Protein AF-A0A9E4YWZ1-F1 (afdb_monomer)

Radius of gyration: 18.28 Å; Cα contacts (8 Å, |Δi|>4): 275; chains: 1; bounding box: 50×29×53 Å

Sequence (175 aa):
MRNREGMGVWEHRGKVAIVGWGQSHMDRRWDGVTMDRSCGGLTKEACLKAIADAGLSLGDIDGLITSAETRAEQTWAPRPYFAPPYDTEDGLIKASAEWIQKELGFKNVKYLESDAPYIGPMMGQAAQAVGDGLCETALVWYPMVNLEGRYGHNNPQNTDQEAPGNSAFTLPWGY

Mean predicted aligned error: 7.07 Å

pLDDT: mean 87.12, std 13.11, range [51.19, 98.88]

Structure (mmCIF, N/CA/C/O backbone):
data_AF-A0A9E4YWZ1-F1
#
_entry.id   AF-A0A9E4YWZ1-F1
#
loop_
_atom_site.group_PDB
_atom_site.id
_atom_site.type_symbol
_atom_site.label_atom_id
_atom_site.label_alt_id
_atom_site.label_comp_id
_atom_site.label_asym_id
_atom_site.label_entity_id
_atom_site.label_seq_id
_atom_site.pdbx_PDB_ins_code
_atom_site.Cartn_x
_atom_site.Cartn_y
_atom_site.Cartn_z
_atom_site.occupancy
_atom_site.B_iso_or_equiv
_atom_site.auth_seq_id
_atom_site.auth_comp_id
_atom_site.auth_asym_id
_atom_site.auth_atom_id
_atom_site.pdbx_PDB_model_num
ATOM 1 N N . MET A 1 1 ? 1.821 12.364 16.780 1.00 58.69 1 MET A N 1
ATOM 2 C CA . MET A 1 1 ? 2.978 11.577 17.274 1.00 58.69 1 MET A CA 1
ATOM 3 C C . MET A 1 1 ? 3.101 11.694 18.785 1.00 58.69 1 MET A C 1
ATOM 5 O O . MET A 1 1 ? 2.976 12.795 19.312 1.00 58.69 1 MET A O 1
ATOM 9 N N . ARG A 1 2 ? 3.380 10.576 19.467 1.00 72.75 2 ARG A N 1
ATOM 10 C CA . ARG A 1 2 ? 3.687 10.529 20.905 1.00 72.75 2 ARG A CA 1
ATOM 11 C C . ARG A 1 2 ? 5.157 10.904 21.141 1.00 72.75 2 ARG A C 1
ATOM 13 O O . ARG A 1 2 ? 6.006 10.035 21.271 1.00 72.75 2 ARG A O 1
ATOM 20 N N . ASN A 1 3 ? 5.462 12.200 21.100 1.00 77.69 3 ASN A N 1
ATOM 21 C CA . ASN A 1 3 ? 6.827 12.744 21.038 1.00 77.69 3 ASN A CA 1
ATOM 22 C C . ASN A 1 3 ? 7.329 13.366 22.357 1.00 77.69 3 ASN A C 1
ATOM 24 O O . ASN A 1 3 ? 8.212 14.222 22.329 1.00 77.69 3 ASN A O 1
ATOM 28 N N . ARG A 1 4 ? 6.740 13.000 23.502 1.00 80.38 4 ARG A N 1
ATOM 29 C CA . ARG A 1 4 ? 7.072 13.561 24.823 1.00 80.38 4 ARG A CA 1
ATOM 30 C C . ARG A 1 4 ? 7.057 12.464 25.882 1.00 80.38 4 ARG A C 1
ATOM 32 O O . ARG A 1 4 ? 6.317 11.489 25.756 1.00 80.38 4 ARG A O 1
ATOM 39 N N . GLU A 1 5 ? 7.836 12.642 26.942 1.00 80.19 5 GLU A N 1
ATOM 40 C CA . GLU A 1 5 ? 7.803 11.751 28.104 1.00 80.19 5 GLU A CA 1
ATOM 41 C C . GLU A 1 5 ? 6.498 11.908 28.906 1.00 80.19 5 GLU A C 1
ATOM 43 O O . GLU A 1 5 ? 5.770 12.892 28.768 1.00 80.19 5 GLU A O 1
ATOM 48 N N . GLY A 1 6 ? 6.174 10.912 29.739 1.00 80.44 6 GLY A N 1
ATOM 49 C CA . GLY A 1 6 ? 5.024 10.976 30.652 1.00 80.44 6 GLY A CA 1
ATOM 50 C C . GLY A 1 6 ? 3.645 10.797 30.004 1.00 80.44 6 GLY A C 1
ATOM 51 O O . GLY A 1 6 ? 2.638 10.889 30.696 1.00 80.44 6 GLY A O 1
ATOM 52 N N . MET A 1 7 ? 3.564 10.472 28.709 1.00 79.12 7 MET A N 1
ATOM 53 C CA . MET A 1 7 ? 2.289 10.277 27.991 1.00 79.12 7 MET A CA 1
ATOM 54 C C . MET A 1 7 ? 1.503 9.016 28.407 1.00 79.12 7 MET A C 1
ATOM 56 O O . MET A 1 7 ? 0.474 8.700 27.806 1.00 79.12 7 MET A O 1
ATOM 60 N N . GLY A 1 8 ? 1.993 8.268 29.398 1.00 83.06 8 GLY A N 1
ATOM 61 C CA . GLY A 1 8 ? 1.338 7.079 29.934 1.00 83.06 8 GLY A CA 1
ATOM 62 C C . GLY A 1 8 ? 1.206 5.935 28.927 1.00 83.06 8 GLY A C 1
ATOM 63 O O . GLY A 1 8 ? 1.940 5.846 27.940 1.00 83.06 8 GLY A O 1
ATOM 64 N N . VAL A 1 9 ? 0.262 5.037 29.198 1.00 88.69 9 VAL A N 1
ATOM 65 C CA . VAL A 1 9 ? -0.095 3.933 28.299 1.00 88.69 9 VAL A CA 1
ATOM 66 C C . VAL A 1 9 ? -0.790 4.499 27.057 1.00 88.69 9 VAL A C 1
ATOM 68 O O . VAL A 1 9 ? -1.574 5.438 27.163 1.00 88.69 9 VAL A O 1
ATOM 71 N N . TRP A 1 10 ? -0.501 3.938 25.882 1.00 90.81 10 TRP A N 1
ATOM 72 C CA . TRP A 1 10 ? -1.205 4.293 24.648 1.00 90.81 10 TRP A CA 1
ATOM 73 C C . TRP A 1 10 ? -2.711 4.015 24.770 1.00 90.81 10 TRP A C 1
ATOM 75 O O . TRP A 1 10 ? -3.119 2.928 25.180 1.00 90.81 10 TRP A O 1
ATOM 85 N N . GLU A 1 11 ? -3.527 5.002 24.417 1.00 91.00 11 GLU A N 1
ATOM 86 C CA . GLU A 1 11 ? -4.979 5.062 24.609 1.00 91.00 11 GLU A CA 1
ATOM 87 C C . GLU A 1 11 ? -5.760 3.934 23.904 1.00 91.00 11 GLU A C 1
ATOM 89 O O . GLU A 1 11 ? -6.841 3.532 24.361 1.00 91.00 11 GLU A O 1
ATOM 94 N N . HIS A 1 12 ? -5.174 3.361 22.849 1.00 94.25 12 HIS A N 1
ATOM 95 C CA . HIS A 1 12 ? -5.755 2.268 22.061 1.00 94.25 12 HIS A CA 1
ATOM 96 C C . HIS A 1 12 ? -5.051 0.925 22.266 1.00 94.25 12 HIS A C 1
ATOM 98 O O . HIS A 1 12 ? -5.263 -0.024 21.509 1.00 94.25 12 HIS A O 1
ATOM 104 N N . ARG A 1 13 ? -4.226 0.803 23.315 1.00 92.62 13 ARG A N 1
ATOM 105 C CA . ARG A 1 13 ? -3.547 -0.453 23.652 1.00 92.62 13 ARG A CA 1
ATOM 106 C C . ARG A 1 13 ? -4.557 -1.597 23.766 1.00 92.62 13 ARG A C 1
ATOM 108 O O . ARG A 1 13 ? -5.471 -1.544 24.582 1.00 92.62 13 ARG A O 1
ATOM 115 N N . GLY A 1 14 ? -4.335 -2.650 22.979 1.00 92.50 14 GLY A N 1
ATOM 116 C CA . GLY A 1 14 ? -5.185 -3.843 22.961 1.00 92.50 14 GLY A CA 1
ATOM 117 C C . GLY A 1 14 ? -6.533 -3.659 22.257 1.00 92.50 14 GLY A C 1
ATOM 118 O O . GLY A 1 14 ? -7.384 -4.529 22.393 1.00 92.50 14 GLY A O 1
ATOM 119 N N . LYS A 1 15 ? -6.741 -2.550 21.533 1.00 95.31 15 LYS A N 1
ATOM 120 C CA . LYS A 1 15 ? -7.977 -2.273 20.778 1.00 95.31 15 LYS A CA 1
ATOM 121 C C . LYS A 1 15 ? -7.820 -2.395 19.262 1.00 95.31 15 LYS A C 1
ATOM 123 O O . LYS A 1 15 ? -8.815 -2.365 18.555 1.00 95.31 15 LYS A O 1
ATOM 128 N N . VAL A 1 16 ? -6.587 -2.526 18.775 1.00 97.19 16 VAL A N 1
ATOM 129 C CA . VAL A 1 16 ? -6.269 -2.694 17.353 1.00 97.19 16 VAL A CA 1
ATOM 130 C C . VAL A 1 16 ? -5.508 -4.000 17.178 1.00 97.19 16 VAL A C 1
ATOM 132 O O . VAL A 1 16 ? -4.638 -4.322 17.993 1.00 97.19 16 VAL A O 1
ATOM 135 N N . ALA A 1 17 ? -5.838 -4.745 16.127 1.00 97.12 17 ALA A N 1
ATOM 136 C CA . ALA A 1 17 ? -5.235 -6.030 15.808 1.00 97.12 17 ALA A CA 1
ATOM 137 C C . ALA A 1 17 ? -4.850 -6.100 14.327 1.00 97.12 17 ALA A C 1
ATOM 139 O O . ALA A 1 17 ? -5.484 -5.476 13.480 1.00 97.12 17 ALA A O 1
ATOM 140 N N . ILE A 1 18 ? -3.821 -6.892 14.028 1.00 97.50 18 ILE A N 1
ATOM 141 C CA . ILE A 1 18 ? -3.511 -7.323 12.664 1.00 97.50 18 ILE A CA 1
ATOM 142 C C . ILE A 1 18 ? -4.254 -8.637 12.455 1.00 97.50 18 ILE A C 1
ATOM 144 O O . ILE A 1 18 ? -4.036 -9.586 13.207 1.00 97.50 18 ILE A O 1
ATOM 148 N N . VAL A 1 19 ? -5.147 -8.665 11.469 1.00 97.94 19 VAL A N 1
ATOM 149 C CA . VAL A 1 19 ? -6.043 -9.805 11.217 1.00 97.94 19 VAL A CA 1
ATOM 150 C C . VAL A 1 19 ? -5.701 -10.583 9.950 1.00 97.94 19 VAL A C 1
ATOM 152 O O . VAL A 1 19 ? -6.241 -11.662 9.760 1.00 97.94 19 VAL A O 1
ATOM 155 N N . GLY A 1 20 ? -4.790 -10.072 9.120 1.00 98.25 20 GLY A N 1
ATOM 156 C CA . GLY A 1 20 ? -4.286 -10.781 7.949 1.00 98.25 20 GLY A CA 1
ATOM 157 C C . GLY A 1 20 ? -2.948 -10.230 7.473 1.00 98.25 20 GLY A C 1
ATOM 158 O O . GLY A 1 20 ? -2.575 -9.094 7.787 1.00 98.25 20 GLY A O 1
ATOM 159 N N . TRP A 1 21 ? -2.216 -11.047 6.724 1.00 97.94 21 TRP A N 1
ATOM 160 C CA . TRP A 1 21 ? -0.920 -10.697 6.156 1.00 97.94 21 TRP A CA 1
ATOM 161 C C . TRP A 1 21 ? -0.743 -11.275 4.750 1.00 97.94 21 TRP A C 1
ATOM 163 O O . TRP A 1 21 ? -1.229 -12.352 4.420 1.00 97.94 21 TRP A O 1
ATOM 173 N N . GLY A 1 22 ? -0.030 -10.540 3.899 1.00 97.69 22 GLY A N 1
ATOM 174 C CA . GLY A 1 22 ? 0.193 -10.920 2.513 1.00 97.69 22 GLY A CA 1
ATOM 175 C C . GLY A 1 22 ? 1.575 -10.510 2.041 1.00 97.69 22 GLY A C 1
ATOM 176 O O . GLY A 1 22 ? 1.999 -9.371 2.221 1.00 97.69 22 GLY A O 1
ATOM 177 N N . GLN A 1 23 ? 2.258 -11.449 1.393 1.00 96.75 23 GLN A N 1
ATOM 178 C CA . GLN A 1 23 ? 3.525 -11.214 0.719 1.00 96.75 23 GLN A CA 1
ATOM 179 C C . GLN A 1 23 ? 3.368 -11.535 -0.765 1.00 96.75 23 GLN A C 1
ATOM 181 O O . GLN A 1 23 ? 2.869 -12.605 -1.141 1.00 96.75 23 GLN A O 1
ATOM 186 N N . SER A 1 24 ? 3.776 -10.597 -1.613 1.00 96.19 24 SER A N 1
ATOM 187 C CA . SER A 1 24 ? 3.836 -10.808 -3.055 1.00 96.19 24 SER A CA 1
ATOM 188 C C . SER A 1 24 ? 4.890 -11.852 -3.411 1.00 96.19 24 SER A C 1
ATOM 190 O O . SER A 1 24 ? 5.691 -12.280 -2.575 1.00 96.19 24 SER A O 1
ATOM 192 N N . HIS A 1 25 ? 4.944 -12.230 -4.681 1.00 92.94 25 HIS A N 1
ATOM 193 C CA . HIS A 1 25 ? 6.172 -12.796 -5.206 1.00 92.94 25 HIS A CA 1
ATOM 194 C C . HIS A 1 25 ? 7.362 -11.852 -4.941 1.00 92.94 25 HIS A C 1
ATOM 196 O O . HIS A 1 25 ? 7.205 -10.627 -4.913 1.00 92.94 25 HIS A O 1
ATOM 202 N N . MET A 1 26 ? 8.541 -12.429 -4.712 1.00 87.69 26 MET A N 1
ATOM 203 C CA . MET A 1 26 ? 9.784 -11.684 -4.550 1.00 87.69 26 MET A CA 1
ATOM 204 C C . MET A 1 26 ? 10.687 -11.990 -5.729 1.00 87.69 26 MET A C 1
ATOM 206 O O . MET A 1 26 ? 11.237 -13.086 -5.824 1.00 87.69 26 MET A O 1
ATOM 210 N N . ASP A 1 27 ? 10.855 -10.991 -6.582 1.00 78.31 27 ASP A N 1
ATOM 211 C CA . ASP A 1 27 ? 11.847 -11.017 -7.639 1.00 78.31 27 ASP A CA 1
ATOM 212 C C . ASP A 1 27 ? 13.106 -10.287 -7.204 1.00 78.31 27 ASP A C 1
ATOM 214 O O . ASP A 1 27 ? 13.076 -9.307 -6.457 1.00 78.31 27 ASP A O 1
ATOM 218 N N . ARG A 1 28 ? 14.239 -10.733 -7.746 1.00 76.94 28 ARG A N 1
ATOM 219 C CA . ARG A 1 28 ? 15.503 -10.022 -7.568 1.00 76.94 28 ARG A CA 1
ATOM 220 C C . ARG A 1 28 ? 15.441 -8.623 -8.175 1.00 76.94 28 ARG A C 1
ATOM 222 O O . ARG A 1 28 ? 16.050 -7.710 -7.634 1.00 76.94 28 ARG A O 1
ATOM 229 N N . ARG A 1 29 ? 14.779 -8.475 -9.324 1.00 79.31 29 ARG A N 1
ATOM 230 C CA . ARG A 1 29 ? 14.593 -7.224 -10.069 1.00 79.31 29 ARG A CA 1
ATOM 231 C C . ARG A 1 29 ? 13.422 -7.379 -11.029 1.00 79.31 29 ARG A C 1
ATOM 233 O O . ARG A 1 29 ? 13.236 -8.459 -11.582 1.00 79.31 29 ARG A O 1
ATOM 240 N N . TRP A 1 30 ? 12.695 -6.298 -11.257 1.00 85.38 30 TRP A N 1
ATOM 241 C CA . TRP A 1 30 ? 11.711 -6.230 -12.324 1.00 85.38 30 TRP A CA 1
ATOM 242 C C . TRP A 1 30 ? 12.410 -6.090 -13.686 1.00 85.38 30 TRP A C 1
ATOM 244 O O . TRP A 1 30 ? 13.367 -5.324 -13.811 1.00 85.38 30 TRP A O 1
ATOM 254 N N . ASP A 1 31 ? 11.930 -6.820 -14.693 1.00 81.38 31 ASP A N 1
ATOM 255 C CA . ASP A 1 31 ? 12.475 -6.882 -16.064 1.00 81.38 31 ASP A CA 1
ATOM 256 C C . ASP A 1 31 ? 12.102 -5.675 -16.945 1.00 81.38 31 ASP A C 1
ATOM 258 O O . ASP A 1 31 ? 12.466 -5.601 -18.117 1.00 81.38 31 ASP A O 1
ATOM 262 N N . GLY A 1 32 ? 11.327 -4.737 -16.398 1.00 83.38 32 GLY A N 1
ATOM 263 C CA . GLY A 1 32 ? 10.879 -3.545 -17.105 1.00 83.38 32 GLY A CA 1
ATOM 264 C C . GLY A 1 32 ? 9.805 -3.799 -18.162 1.00 83.38 32 GLY A C 1
ATOM 265 O O . GLY A 1 32 ? 9.481 -2.864 -18.882 1.00 83.38 32 GLY A O 1
ATOM 266 N N . VAL A 1 33 ? 9.239 -5.005 -18.288 1.00 85.88 33 VAL A N 1
ATOM 267 C CA . VAL A 1 33 ? 8.221 -5.317 -19.316 1.00 85.88 33 VAL A CA 1
ATOM 268 C C . VAL A 1 33 ? 7.060 -6.178 -18.810 1.00 85.88 33 VAL A C 1
ATOM 270 O O . VAL A 1 33 ? 5.943 -6.052 -19.313 1.00 85.88 33 VAL A O 1
ATOM 273 N N . THR A 1 34 ? 7.268 -6.993 -17.780 1.00 89.69 34 THR A N 1
ATOM 274 C CA . THR A 1 34 ? 6.252 -7.873 -17.193 1.00 89.69 34 THR A CA 1
ATOM 275 C C . THR A 1 34 ? 5.451 -7.106 -16.137 1.00 89.69 34 THR A C 1
ATOM 277 O O . THR A 1 34 ? 5.861 -6.985 -14.985 1.00 89.69 34 THR A O 1
ATOM 280 N N . MET A 1 35 ? 4.328 -6.501 -16.531 1.00 90.88 35 MET A N 1
ATOM 281 C CA . MET A 1 35 ? 3.605 -5.508 -15.712 1.00 90.88 35 MET A CA 1
ATOM 282 C C . MET A 1 35 ? 2.985 -6.056 -14.416 1.00 90.88 35 MET A C 1
ATOM 284 O O . MET A 1 35 ? 2.829 -5.315 -13.447 1.00 90.88 35 MET A O 1
ATOM 288 N N . ASP A 1 36 ? 2.644 -7.341 -14.354 1.00 92.00 36 ASP A N 1
ATOM 289 C CA . ASP A 1 36 ? 2.206 -8.001 -13.117 1.00 92.00 36 ASP A CA 1
ATOM 290 C C . ASP A 1 36 ? 3.357 -8.203 -12.114 1.00 92.00 36 ASP A C 1
ATOM 292 O O . ASP A 1 36 ? 3.106 -8.395 -10.925 1.00 92.00 36 ASP A O 1
ATOM 296 N N . ARG A 1 37 ? 4.611 -8.068 -12.565 1.00 91.56 37 ARG A N 1
ATOM 297 C CA . ARG A 1 37 ? 5.828 -8.055 -11.735 1.00 91.56 37 ARG A CA 1
ATOM 298 C C . ARG A 1 37 ? 6.374 -6.655 -11.451 1.00 91.56 37 ARG A C 1
ATOM 300 O O . ARG A 1 37 ? 7.404 -6.528 -10.793 1.00 91.56 37 ARG A O 1
ATOM 307 N N . SER A 1 38 ? 5.693 -5.599 -11.902 1.00 91.75 38 SER A N 1
ATOM 308 C CA . SER A 1 38 ? 6.046 -4.229 -11.515 1.00 91.75 38 SER A CA 1
ATOM 309 C C . SER A 1 38 ? 5.787 -3.990 -10.019 1.00 91.75 38 SER A C 1
ATOM 311 O O . SER A 1 38 ? 5.090 -4.773 -9.368 1.00 91.75 38 SER A O 1
ATOM 313 N N . CYS A 1 39 ? 6.273 -2.869 -9.470 1.00 92.38 39 CYS A N 1
ATOM 314 C CA . CYS A 1 39 ? 5.989 -2.478 -8.081 1.00 92.38 39 CYS A CA 1
ATOM 315 C C . CYS A 1 39 ? 4.479 -2.471 -7.782 1.00 92.38 39 CYS A C 1
ATOM 317 O O . CYS A 1 39 ? 4.030 -3.049 -6.792 1.00 92.38 39 CYS A O 1
ATOM 319 N N . GLY A 1 40 ? 3.676 -1.883 -8.674 1.00 94.50 40 GLY A N 1
ATOM 320 C CA . GLY A 1 40 ? 2.218 -1.892 -8.571 1.00 94.50 40 GLY A CA 1
ATOM 321 C C . GLY A 1 40 ? 1.603 -3.279 -8.755 1.00 94.50 40 GLY A C 1
ATOM 322 O O . GLY A 1 40 ? 0.659 -3.619 -8.047 1.00 94.50 40 GLY A O 1
ATOM 323 N N . GLY A 1 41 ? 2.129 -4.101 -9.669 1.00 95.25 41 GLY A N 1
ATOM 324 C CA . GLY A 1 41 ? 1.678 -5.483 -9.872 1.00 95.25 41 GLY A CA 1
ATOM 325 C C . GLY A 1 41 ? 1.847 -6.349 -8.620 1.00 95.25 41 GLY A C 1
ATOM 326 O O . GLY A 1 41 ? 0.874 -6.911 -8.115 1.00 95.25 41 GLY A O 1
ATOM 327 N N . LEU A 1 42 ? 3.055 -6.362 -8.056 1.00 96.00 42 LEU A N 1
ATOM 328 C CA . LEU A 1 42 ? 3.372 -7.095 -6.829 1.00 96.00 42 LEU A CA 1
ATOM 329 C C . LEU A 1 42 ? 2.644 -6.517 -5.613 1.00 96.00 42 LEU A C 1
ATOM 331 O O . LEU A 1 42 ? 2.159 -7.270 -4.772 1.00 96.00 42 LEU A O 1
ATOM 335 N N . THR A 1 43 ? 2.483 -5.196 -5.538 1.00 96.75 43 THR A N 1
ATOM 336 C CA . THR A 1 43 ? 1.699 -4.574 -4.463 1.00 96.75 43 THR A CA 1
ATOM 337 C C . THR A 1 43 ? 0.239 -5.024 -4.518 1.00 96.75 43 THR A C 1
ATOM 339 O O . THR A 1 43 ? -0.302 -5.429 -3.492 1.00 96.75 43 THR A O 1
ATOM 342 N N . LYS A 1 44 ? -0.389 -5.058 -5.705 1.00 97.75 44 LYS A N 1
ATOM 343 C CA . LYS A 1 44 ? -1.743 -5.620 -5.869 1.00 97.75 44 LYS A CA 1
ATOM 344 C C . LYS A 1 44 ? -1.814 -7.068 -5.384 1.00 97.75 44 LYS A C 1
ATOM 346 O O . LYS A 1 44 ? -2.756 -7.421 -4.678 1.00 97.75 44 LYS A O 1
ATOM 351 N N . GLU A 1 45 ? -0.817 -7.889 -5.712 1.00 98.06 45 GLU A N 1
ATOM 352 C CA . GLU A 1 45 ? -0.727 -9.275 -5.236 1.00 98.06 45 GLU A CA 1
ATOM 353 C C . GLU A 1 45 ? -0.663 -9.354 -3.699 1.00 98.06 45 GLU A C 1
ATOM 355 O O . GLU A 1 45 ? -1.429 -10.103 -3.091 1.00 98.06 45 GLU A O 1
ATOM 360 N N . ALA A 1 46 ? 0.212 -8.568 -3.061 1.00 98.12 46 ALA A N 1
ATOM 361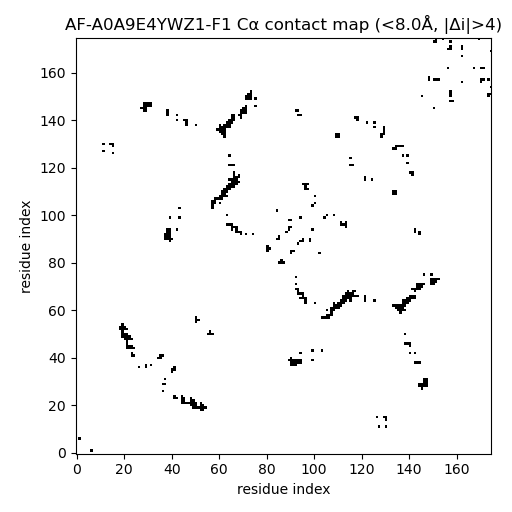 C CA . ALA A 1 46 ? 0.354 -8.534 -1.603 1.00 98.12 46 ALA A CA 1
ATOM 362 C C . ALA A 1 46 ? -0.934 -8.063 -0.910 1.00 98.12 46 ALA A C 1
ATOM 364 O O . ALA A 1 46 ? -1.394 -8.707 0.034 1.00 98.12 46 ALA A O 1
ATOM 365 N N . CYS A 1 47 ? -1.547 -6.989 -1.417 1.00 98.44 47 CYS A N 1
ATOM 366 C CA . CYS A 1 47 ? -2.815 -6.454 -0.928 1.00 98.44 47 CYS A CA 1
ATOM 367 C C . CYS A 1 47 ? -3.927 -7.508 -0.971 1.00 98.44 47 CYS A C 1
ATOM 369 O O . CYS A 1 47 ? -4.585 -7.752 0.037 1.00 98.44 47 CYS A O 1
ATOM 371 N N . LEU A 1 48 ? -4.115 -8.171 -2.116 1.00 98.62 48 LEU A N 1
ATOM 372 C CA . LEU A 1 48 ? -5.155 -9.190 -2.275 1.00 98.62 48 LEU A CA 1
ATOM 373 C C . LEU A 1 48 ? -4.922 -10.401 -1.363 1.00 98.62 48 LEU A C 1
ATOM 375 O O . LEU A 1 48 ? -5.879 -10.921 -0.792 1.00 98.62 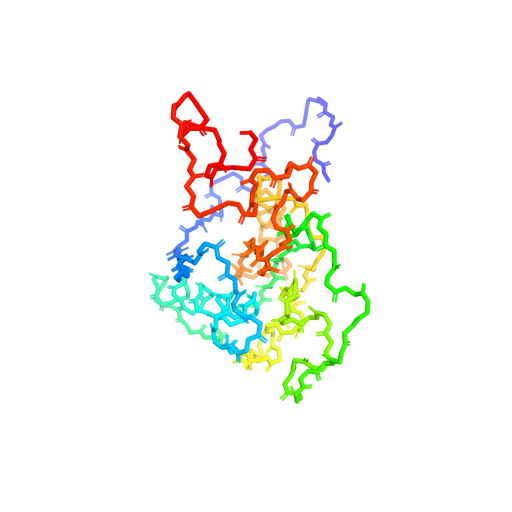48 LEU A O 1
ATOM 379 N N . LYS A 1 49 ? -3.666 -10.823 -1.175 1.00 98.69 49 LYS A N 1
ATOM 380 C CA . LYS A 1 49 ? -3.317 -11.900 -0.236 1.00 98.69 49 LYS A CA 1
ATOM 381 C C . LYS A 1 49 ? -3.617 -11.528 1.215 1.00 98.69 49 LYS A C 1
ATOM 383 O O . LYS A 1 49 ? -4.202 -12.341 1.916 1.00 98.69 49 LYS A O 1
ATOM 388 N N . ALA A 1 50 ? -3.273 -10.312 1.643 1.00 98.75 50 ALA A N 1
ATOM 389 C CA . ALA A 1 50 ? -3.534 -9.852 3.008 1.00 98.75 50 ALA A CA 1
ATOM 390 C C . ALA A 1 50 ? -5.037 -9.770 3.314 1.00 98.75 50 ALA A C 1
ATOM 392 O O . ALA A 1 50 ? -5.477 -10.175 4.387 1.00 98.75 50 ALA A O 1
ATOM 393 N N . ILE A 1 51 ? -5.827 -9.289 2.350 1.00 98.69 51 ILE A N 1
ATOM 394 C CA . ILE A 1 51 ? -7.291 -9.234 2.457 1.00 98.69 51 ILE A CA 1
ATOM 395 C C . ILE A 1 51 ? -7.884 -10.645 2.541 1.00 98.69 51 ILE A C 1
ATOM 397 O O . ILE A 1 51 ? -8.738 -10.903 3.387 1.00 98.69 51 ILE A O 1
ATOM 401 N N . ALA A 1 52 ? -7.411 -11.566 1.696 1.00 98.69 52 ALA A N 1
ATOM 402 C CA . ALA A 1 52 ? -7.874 -12.950 1.700 1.00 98.69 52 ALA A CA 1
ATOM 403 C C . ALA A 1 52 ? -7.523 -13.684 3.006 1.00 98.69 52 ALA A C 1
ATOM 405 O O . ALA A 1 52 ? -8.367 -14.402 3.536 1.00 98.69 52 ALA A O 1
ATOM 406 N N . ASP A 1 53 ? -6.315 -13.481 3.541 1.00 98.88 53 ASP A N 1
ATOM 407 C CA . ASP A 1 53 ? -5.868 -14.056 4.819 1.00 98.88 53 ASP A CA 1
ATOM 408 C C . ASP A 1 53 ? -6.720 -13.560 6.000 1.00 98.88 53 ASP A C 1
ATOM 410 O O . ASP A 1 53 ? -7.082 -14.338 6.880 1.00 98.88 53 ASP A O 1
ATOM 414 N N . ALA A 1 54 ? -7.152 -12.295 5.957 1.00 98.56 54 ALA A N 1
ATOM 415 C CA . ALA A 1 54 ? -8.095 -11.729 6.922 1.00 98.56 54 ALA A CA 1
ATOM 416 C C . ALA A 1 54 ? -9.539 -12.252 6.778 1.00 98.56 54 ALA A C 1
ATOM 418 O O . ALA A 1 54 ? -10.385 -11.946 7.620 1.00 98.56 54 ALA A O 1
ATOM 419 N N . GLY A 1 55 ? -9.855 -13.004 5.716 1.00 98.56 55 GLY A N 1
ATOM 420 C CA . GLY A 1 55 ? -11.221 -13.435 5.407 1.00 98.56 55 GLY A CA 1
ATOM 421 C C . GLY A 1 55 ? -12.149 -12.287 4.992 1.00 98.56 55 GLY A C 1
ATOM 422 O O . GLY A 1 55 ? -13.364 -12.399 5.150 1.00 98.56 55 GLY A O 1
ATOM 423 N N . LEU A 1 56 ? -11.584 -11.188 4.485 1.00 98.38 56 LEU A N 1
ATOM 424 C CA . LEU A 1 56 ? -12.304 -9.975 4.106 1.00 98.38 56 LEU A CA 1
ATOM 425 C C . LEU A 1 56 ? -12.460 -9.854 2.585 1.00 98.38 56 LEU A C 1
ATOM 427 O O . LEU A 1 56 ? -11.838 -10.565 1.795 1.00 98.38 56 LEU A O 1
ATOM 431 N N . SER A 1 57 ? -13.294 -8.910 2.168 1.00 97.94 57 SER A N 1
ATOM 432 C CA . SER A 1 57 ? -13.451 -8.464 0.788 1.00 97.94 57 SER A CA 1
ATOM 433 C C . SER A 1 57 ? -12.930 -7.035 0.610 1.00 97.94 57 SER A C 1
ATOM 435 O O . SER A 1 57 ? -12.729 -6.296 1.571 1.00 97.94 57 SER A O 1
ATOM 437 N N . LEU A 1 58 ? -12.778 -6.589 -0.642 1.00 98.06 58 LEU A N 1
ATOM 438 C CA . LEU A 1 58 ? -12.437 -5.189 -0.944 1.00 98.06 58 LEU A CA 1
ATOM 439 C C . LEU A 1 58 ? -13.456 -4.183 -0.374 1.00 98.06 58 LEU A C 1
ATOM 441 O O . LEU A 1 58 ? -13.122 -3.017 -0.186 1.00 98.06 58 LEU A O 1
ATOM 445 N N . GLY A 1 59 ? -14.702 -4.611 -0.140 1.00 97.94 5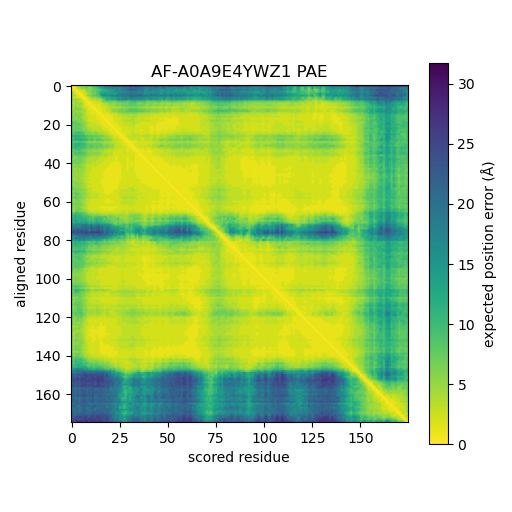9 GLY A N 1
ATOM 446 C CA . GLY A 1 59 ? -15.750 -3.771 0.440 1.00 97.94 59 GLY A CA 1
ATOM 447 C C . GLY A 1 59 ? -15.581 -3.529 1.940 1.00 97.94 59 GLY A C 1
ATOM 448 O O . GLY A 1 59 ? -16.113 -2.544 2.444 1.00 97.94 59 GLY A O 1
ATOM 449 N N . ASP A 1 60 ? -14.825 -4.374 2.637 1.00 98.19 60 ASP A N 1
ATOM 450 C CA . ASP A 1 60 ? -14.617 -4.265 4.085 1.00 98.19 60 ASP A CA 1
ATOM 451 C C . ASP A 1 60 ? -13.466 -3.311 4.439 1.00 98.19 60 ASP A C 1
ATOM 453 O O . ASP A 1 60 ? -13.299 -2.937 5.595 1.00 98.19 60 ASP A O 1
ATOM 457 N N . ILE A 1 61 ? -12.676 -2.898 3.443 1.00 98.62 61 ILE A N 1
ATOM 458 C CA . ILE A 1 61 ? -11.529 -2.008 3.622 1.00 98.62 61 ILE A CA 1
ATOM 459 C C . ILE A 1 61 ? -11.963 -0.555 3.428 1.00 98.62 61 ILE A C 1
ATOM 461 O O . ILE A 1 61 ? -12.420 -0.167 2.347 1.00 98.62 61 ILE A O 1
ATOM 465 N N . ASP A 1 62 ? -11.770 0.264 4.461 1.00 98.62 62 ASP A N 1
ATOM 466 C CA . ASP A 1 62 ? -12.086 1.694 4.438 1.00 98.62 62 ASP A CA 1
ATOM 467 C C . ASP A 1 62 ? -10.890 2.612 4.755 1.00 98.62 62 ASP A C 1
ATOM 469 O O . ASP A 1 62 ? -11.014 3.836 4.657 1.00 98.62 62 ASP A O 1
ATOM 473 N N . GLY A 1 63 ? -9.715 2.044 5.038 1.00 98.69 63 GLY A N 1
ATOM 474 C CA . GLY A 1 63 ? -8.440 2.758 5.122 1.00 98.69 63 GLY A CA 1
ATOM 475 C C . GLY A 1 63 ? -7.369 2.142 4.224 1.00 98.69 63 GLY A C 1
ATOM 476 O O . GLY A 1 63 ? -7.219 0.923 4.191 1.00 98.69 63 GLY A O 1
ATOM 477 N N . LEU A 1 64 ? -6.594 2.968 3.522 1.00 98.69 64 LEU A N 1
ATOM 478 C CA . LEU A 1 64 ? -5.432 2.543 2.738 1.00 98.69 64 LEU A CA 1
ATOM 479 C C . LEU A 1 64 ? -4.211 3.373 3.140 1.00 98.69 64 LEU A C 1
ATOM 481 O O . LEU A 1 64 ? -4.260 4.602 3.094 1.00 98.69 64 LEU A O 1
ATOM 485 N N . ILE A 1 65 ? -3.130 2.705 3.546 1.00 98.50 65 ILE A N 1
ATOM 486 C CA . ILE A 1 65 ? -1.937 3.360 4.094 1.00 98.50 65 ILE A CA 1
ATOM 487 C C . ILE A 1 65 ? -0.680 2.747 3.479 1.00 98.50 65 ILE A C 1
ATOM 489 O O . ILE A 1 65 ? -0.477 1.532 3.514 1.00 98.50 65 ILE A O 1
ATOM 493 N N . THR A 1 66 ? 0.200 3.588 2.952 1.00 97.69 66 THR A N 1
ATOM 494 C CA . THR A 1 66 ? 1.477 3.165 2.389 1.00 97.69 66 THR A CA 1
ATOM 495 C C . THR A 1 66 ? 2.550 4.234 2.516 1.00 97.69 66 THR A C 1
ATOM 497 O O . THR A 1 66 ? 2.276 5.376 2.879 1.00 97.69 66 THR A O 1
ATOM 500 N N . SER A 1 67 ? 3.784 3.842 2.211 1.00 93.50 67 SER A N 1
ATOM 501 C CA . SER A 1 67 ? 4.930 4.733 2.159 1.00 93.50 67 SER A CA 1
ATOM 502 C C . SER A 1 67 ? 5.290 5.088 0.723 1.00 93.50 67 SER A C 1
ATOM 504 O O . SER A 1 67 ? 5.304 4.228 -0.162 1.00 93.50 67 SER A O 1
ATOM 506 N N . ALA A 1 68 ? 5.688 6.341 0.515 1.00 87.06 68 ALA A N 1
ATOM 507 C CA . ALA A 1 68 ? 6.333 6.775 -0.716 1.00 87.06 68 ALA A CA 1
ATOM 508 C C . ALA A 1 68 ? 7.787 6.266 -0.833 1.00 87.06 68 ALA A C 1
ATOM 510 O O . ALA A 1 68 ? 8.358 6.282 -1.926 1.00 87.06 68 ALA A O 1
ATOM 511 N N . GLU A 1 69 ? 8.403 5.814 0.269 1.00 84.38 69 GLU A N 1
ATOM 512 C CA . GLU A 1 69 ? 9.762 5.272 0.265 1.00 84.38 69 GLU A CA 1
ATOM 513 C C . GLU A 1 69 ? 9.770 3.833 -0.260 1.00 84.38 69 GLU A C 1
ATOM 515 O O . GLU A 1 69 ? 9.339 2.914 0.429 1.00 84.38 69 GLU A O 1
ATOM 520 N N . THR A 1 70 ? 10.333 3.628 -1.453 1.00 80.56 70 THR A N 1
ATOM 521 C CA . THR A 1 70 ? 10.339 2.308 -2.110 1.00 80.56 70 THR A CA 1
ATOM 522 C C . THR A 1 70 ? 11.701 1.628 -2.172 1.00 80.56 70 THR A C 1
ATOM 524 O O . THR A 1 70 ? 11.847 0.578 -2.798 1.00 80.56 70 THR A O 1
ATOM 527 N N . ARG A 1 71 ? 12.723 2.243 -1.556 1.00 78.31 71 ARG A N 1
ATOM 528 C CA . ARG A 1 71 ? 14.134 1.810 -1.617 1.00 78.31 71 ARG A CA 1
ATOM 529 C C . ARG A 1 71 ? 14.668 1.625 -3.043 1.00 78.31 71 ARG A C 1
ATOM 531 O O . ARG A 1 71 ? 15.668 0.948 -3.230 1.00 78.31 71 ARG A O 1
ATOM 538 N N . ALA A 1 72 ? 14.055 2.280 -4.034 1.00 73.25 72 ALA A N 1
ATOM 539 C CA . ALA A 1 72 ? 14.500 2.211 -5.424 1.00 73.25 72 ALA A CA 1
ATOM 540 C C . ALA A 1 72 ? 15.969 2.642 -5.604 1.00 73.25 72 ALA A C 1
ATOM 542 O O . ALA A 1 72 ? 16.607 2.190 -6.549 1.00 73.25 72 ALA A O 1
ATOM 543 N N . GLU A 1 73 ? 16.478 3.511 -4.711 1.00 62.59 73 GLU A N 1
ATOM 544 C CA . GLU A 1 73 ? 17.812 4.154 -4.674 1.00 62.59 73 GLU A CA 1
ATOM 545 C C . GLU A 1 73 ? 18.192 4.981 -5.913 1.00 62.59 73 GLU A C 1
ATOM 547 O O . GLU A 1 73 ? 18.838 6.020 -5.788 1.00 62.59 73 GLU A O 1
ATOM 552 N N . GLN A 1 74 ? 17.745 4.584 -7.100 1.00 61.94 74 GLN A N 1
ATOM 553 C CA . GLN A 1 74 ? 17.831 5.321 -8.346 1.00 61.94 74 GLN A CA 1
ATOM 554 C C . GLN A 1 74 ? 16.485 5.285 -9.065 1.00 61.94 74 GLN A C 1
ATOM 556 O O . GLN A 1 74 ? 15.809 4.258 -9.138 1.00 61.94 74 GLN A O 1
ATOM 561 N N . THR A 1 75 ? 16.100 6.422 -9.636 1.00 64.69 75 THR A N 1
ATOM 562 C CA . THR A 1 75 ? 14.919 6.509 -10.491 1.00 64.69 75 THR A CA 1
ATOM 563 C C . THR A 1 75 ? 15.308 6.167 -11.927 1.00 64.69 75 THR A C 1
ATOM 565 O O . THR A 1 75 ? 16.351 6.574 -12.440 1.00 64.69 75 THR A O 1
ATOM 568 N N . TRP A 1 76 ? 14.475 5.376 -12.598 1.00 60.41 76 TRP A N 1
ATOM 569 C CA . TRP A 1 76 ? 14.691 4.926 -13.975 1.00 60.41 76 TRP A CA 1
ATOM 570 C C . TRP A 1 76 ? 14.293 6.036 -14.973 1.00 60.41 76 TRP A C 1
ATOM 572 O O . TRP A 1 76 ? 13.446 5.840 -15.835 1.00 60.41 76 TRP A O 1
ATOM 582 N N . ALA A 1 77 ? 14.856 7.243 -14.839 1.00 59.88 77 ALA A N 1
ATOM 583 C CA . ALA A 1 77 ? 14.476 8.415 -15.636 1.00 59.88 77 ALA A CA 1
ATOM 584 C C . ALA A 1 77 ? 15.660 9.042 -16.407 1.00 59.88 77 ALA A C 1
ATOM 586 O O . ALA A 1 77 ? 16.766 9.107 -15.866 1.00 59.88 77 ALA A O 1
ATOM 587 N N . PRO A 1 78 ? 15.434 9.554 -17.640 1.00 64.38 78 PRO A N 1
ATOM 588 C CA . PRO A 1 78 ? 14.166 9.547 -18.384 1.00 64.38 78 PRO A CA 1
ATOM 589 C C . PRO A 1 78 ? 13.937 8.247 -19.183 1.00 64.38 78 PRO A C 1
ATOM 591 O O . PRO A 1 78 ? 14.865 7.701 -19.778 1.00 64.38 78 PRO A O 1
ATOM 594 N N . ARG A 1 79 ? 12.679 7.784 -19.239 1.00 72.75 79 ARG A N 1
ATOM 595 C CA . ARG A 1 79 ? 12.216 6.650 -20.061 1.00 72.75 79 ARG A CA 1
ATOM 596 C C . ARG A 1 79 ? 10.808 6.908 -20.618 1.00 72.75 79 ARG A C 1
ATOM 598 O O . ARG A 1 79 ? 10.065 7.668 -19.995 1.00 72.75 79 ARG A O 1
ATOM 605 N N . PRO A 1 80 ? 10.409 6.279 -21.738 1.00 76.62 80 PRO A N 1
ATOM 606 C CA . PRO A 1 80 ? 9.007 6.226 -22.141 1.00 76.62 80 PRO A CA 1
ATOM 607 C C . PRO A 1 80 ? 8.185 5.440 -21.114 1.00 76.62 80 PRO A C 1
ATOM 609 O O . PRO A 1 80 ? 8.641 4.408 -20.621 1.00 76.62 80 PRO A O 1
ATOM 612 N N . TYR A 1 81 ? 6.980 5.912 -20.809 1.00 81.75 81 TYR A N 1
ATOM 613 C CA . TYR A 1 81 ? 6.032 5.143 -20.007 1.00 81.75 81 TYR A CA 1
ATOM 614 C C . TYR A 1 81 ? 5.289 4.096 -20.848 1.00 81.75 81 TYR A C 1
ATOM 616 O O . TYR A 1 81 ? 5.290 4.151 -22.082 1.00 81.75 81 TYR A O 1
ATOM 624 N N . PHE A 1 82 ? 4.651 3.143 -20.167 1.00 88.19 82 PHE A N 1
ATOM 625 C CA . PHE A 1 82 ? 3.811 2.123 -20.792 1.00 88.19 82 PHE A CA 1
ATOM 626 C C . PHE A 1 82 ? 2.397 2.659 -21.036 1.00 88.19 82 PHE A C 1
ATOM 628 O O . PHE A 1 82 ? 2.079 3.811 -20.740 1.00 88.19 82 PHE A O 1
ATOM 635 N N . ALA A 1 83 ? 1.530 1.806 -21.583 1.00 90.12 83 ALA A N 1
ATOM 636 C CA . ALA A 1 83 ? 0.108 2.106 -21.632 1.00 90.12 83 ALA A CA 1
ATOM 637 C C . ALA A 1 83 ? -0.466 2.278 -20.205 1.00 90.12 83 ALA A C 1
ATOM 639 O O . ALA A 1 83 ? 0.038 1.649 -19.264 1.00 90.12 83 ALA A O 1
ATOM 640 N N . PRO A 1 84 ? -1.539 3.075 -20.037 1.00 89.81 84 PRO A N 1
ATOM 641 C CA . PRO A 1 84 ? -2.272 3.149 -18.775 1.00 89.81 84 PRO A CA 1
ATOM 642 C C . PRO A 1 84 ? -2.593 1.742 -18.238 1.00 89.81 84 PRO A C 1
ATOM 644 O O . PRO A 1 84 ? -2.951 0.867 -19.034 1.00 89.81 84 PRO A O 1
ATOM 647 N N . PRO A 1 85 ? -2.470 1.490 -16.922 1.00 91.19 85 PRO A N 1
ATOM 648 C CA . PRO A 1 85 ? -2.296 2.446 -15.814 1.00 91.19 85 PRO A CA 1
ATOM 649 C C . PRO A 1 85 ? -0.831 2.760 -15.442 1.00 91.19 85 PRO A C 1
ATOM 651 O O . PRO A 1 85 ? -0.573 3.334 -14.384 1.00 91.19 85 PRO A O 1
ATOM 654 N N . TYR A 1 86 ? 0.127 2.335 -16.269 1.00 90.38 86 TYR A N 1
ATOM 655 C CA . TYR A 1 86 ? 1.572 2.445 -16.029 1.00 90.38 86 TYR A CA 1
ATOM 656 C C . TYR A 1 86 ? 2.202 3.593 -16.836 1.00 90.38 86 TYR A C 1
ATOM 658 O O . TYR A 1 86 ? 3.374 3.552 -17.222 1.00 90.38 86 TYR A O 1
ATOM 666 N N . ASP A 1 87 ? 1.393 4.614 -17.111 1.00 90.25 87 ASP A N 1
ATOM 667 C CA . ASP A 1 87 ? 1.734 5.840 -17.828 1.00 90.25 87 ASP A CA 1
ATOM 668 C C . ASP A 1 87 ? 2.390 6.905 -16.919 1.00 90.25 87 ASP A C 1
ATOM 670 O O . ASP A 1 87 ? 2.674 8.020 -17.354 1.00 90.25 87 ASP A O 1
ATOM 674 N N . THR A 1 88 ? 2.659 6.552 -15.654 1.00 90.19 88 THR A N 1
ATOM 675 C CA . THR A 1 88 ? 3.348 7.379 -14.652 1.00 90.19 88 THR A CA 1
ATOM 676 C C . THR A 1 88 ? 4.313 6.534 -13.806 1.00 90.19 88 THR A C 1
ATOM 678 O O . THR A 1 88 ? 4.385 5.316 -13.948 1.00 90.19 88 THR A O 1
ATOM 681 N N . GLU A 1 89 ? 5.061 7.165 -12.895 1.00 88.88 89 GLU A N 1
ATOM 682 C CA . GLU A 1 89 ? 5.895 6.443 -11.919 1.00 88.88 89 GLU A CA 1
ATOM 683 C C . GLU A 1 89 ? 5.075 5.628 -10.899 1.00 88.88 89 GLU A C 1
ATOM 685 O O . GLU A 1 89 ? 5.594 4.688 -10.288 1.00 88.88 89 GLU A O 1
ATOM 690 N N . ASP A 1 90 ? 3.796 5.965 -10.718 1.00 92.62 90 ASP A N 1
ATOM 691 C CA . ASP A 1 90 ? 2.872 5.198 -9.889 1.00 92.62 90 ASP A CA 1
ATOM 692 C C . ASP A 1 90 ? 2.437 3.916 -10.604 1.00 92.62 90 ASP A C 1
ATOM 694 O O . ASP A 1 90 ? 2.077 3.928 -11.779 1.00 92.62 90 ASP A O 1
ATOM 698 N N . GLY A 1 91 ? 2.548 2.792 -9.907 1.00 91.44 91 GLY A N 1
ATOM 699 C CA . GLY A 1 91 ? 2.478 1.451 -10.476 1.00 91.44 91 GLY A CA 1
ATOM 700 C C . GLY A 1 91 ? 3.824 0.905 -10.972 1.00 91.44 91 GLY A C 1
ATOM 701 O O . GLY A 1 91 ? 3.955 -0.313 -11.128 1.00 91.44 91 GLY A O 1
ATOM 702 N N . LEU A 1 92 ? 4.836 1.756 -11.186 1.00 90.00 92 LEU A N 1
ATOM 703 C CA . LEU A 1 92 ? 6.162 1.352 -11.675 1.00 90.00 92 LEU A CA 1
ATOM 704 C C . LEU A 1 92 ? 7.218 1.306 -10.571 1.00 90.00 92 LEU A C 1
ATOM 706 O O . LEU A 1 92 ? 7.801 0.250 -10.334 1.00 90.00 92 LEU A O 1
ATOM 710 N N . ILE A 1 93 ? 7.456 2.433 -9.896 1.00 86.56 93 ILE A N 1
ATOM 711 C CA . ILE A 1 93 ? 8.482 2.561 -8.842 1.00 86.56 93 ILE A CA 1
ATOM 712 C C . ILE A 1 93 ? 7.893 2.832 -7.462 1.00 86.56 93 ILE A C 1
ATOM 714 O O . ILE A 1 93 ? 8.608 2.773 -6.466 1.00 86.56 93 ILE A O 1
ATOM 718 N N . LYS A 1 94 ? 6.595 3.125 -7.411 1.00 90.94 94 LYS A N 1
ATOM 719 C CA . LYS A 1 94 ? 5.784 3.279 -6.206 1.00 90.94 94 LYS A CA 1
ATOM 720 C C . LYS A 1 94 ? 4.394 2.703 -6.458 1.00 90.94 94 LYS A C 1
ATOM 722 O O . LYS A 1 94 ? 4.047 2.430 -7.605 1.00 90.94 94 LYS A O 1
ATOM 727 N N . ALA A 1 95 ? 3.622 2.524 -5.398 1.00 94.81 95 ALA A N 1
ATOM 728 C CA . ALA A 1 95 ? 2.229 2.109 -5.479 1.00 94.81 95 ALA A CA 1
ATOM 729 C C . ALA A 1 95 ? 1.444 2.873 -4.411 1.00 94.81 95 ALA A C 1
ATOM 731 O O . ALA A 1 95 ? 1.350 2.415 -3.273 1.00 94.81 95 ALA A O 1
ATOM 732 N N . SER A 1 96 ? 0.967 4.069 -4.764 1.00 96.94 96 SER A N 1
ATOM 733 C CA . SER A 1 96 ? 0.232 4.939 -3.841 1.00 96.94 96 SER A CA 1
ATOM 734 C C . SER A 1 96 ? -1.116 4.344 -3.440 1.00 96.94 96 SER A C 1
ATOM 736 O O . SER A 1 96 ? -1.662 3.463 -4.117 1.00 96.94 96 SER A O 1
ATOM 738 N N . ALA A 1 97 ? -1.681 4.857 -2.347 1.00 97.94 97 ALA A N 1
ATOM 739 C CA . ALA A 1 97 ? -3.016 4.495 -1.908 1.00 97.94 97 ALA A CA 1
ATOM 740 C C . ALA A 1 97 ? -4.071 4.831 -2.970 1.00 97.94 97 ALA A C 1
ATOM 742 O O . ALA A 1 97 ? -4.952 4.014 -3.223 1.00 97.94 97 ALA A O 1
ATOM 743 N N . GLU A 1 98 ? -3.940 5.965 -3.660 1.00 97.62 98 GLU A N 1
ATOM 744 C CA . GLU A 1 98 ? -4.826 6.374 -4.752 1.00 97.62 98 GLU A CA 1
ATOM 745 C C . GLU A 1 98 ? -4.745 5.420 -5.951 1.00 97.62 98 GLU A C 1
ATOM 747 O O . GLU A 1 98 ? -5.772 5.028 -6.515 1.00 97.62 98 GLU A O 1
ATOM 752 N N . TRP A 1 99 ? -3.532 5.024 -6.345 1.00 97.44 99 TRP A N 1
ATOM 753 C CA . TRP A 1 99 ? -3.337 4.109 -7.468 1.00 97.44 99 TRP A CA 1
ATOM 754 C C . TRP A 1 99 ? -3.899 2.725 -7.139 1.00 97.44 99 TRP A C 1
ATOM 756 O O . TRP A 1 99 ? -4.684 2.179 -7.911 1.00 97.44 99 TRP A O 1
ATOM 766 N N . ILE A 1 100 ? -3.601 2.190 -5.952 1.00 98.00 100 ILE A N 1
ATOM 767 C CA . ILE A 1 100 ? -4.145 0.902 -5.500 1.00 98.00 100 ILE A CA 1
ATOM 768 C C . ILE A 1 100 ? -5.668 0.954 -5.344 1.00 98.00 100 ILE A C 1
ATOM 770 O O . ILE A 1 100 ? -6.350 0.013 -5.761 1.00 98.00 100 ILE A O 1
ATOM 774 N N . GLN A 1 101 ? -6.219 2.058 -4.826 1.00 98.44 101 GLN A N 1
ATOM 775 C CA . GLN A 1 101 ? -7.663 2.265 -4.736 1.00 98.44 101 GLN A CA 1
ATOM 776 C C . GLN A 1 101 ? -8.328 2.114 -6.106 1.00 98.44 101 GLN A C 1
ATOM 778 O O . GLN A 1 101 ? -9.305 1.373 -6.247 1.00 98.44 101 GLN A O 1
ATOM 783 N N . LYS A 1 102 ? -7.790 2.819 -7.109 1.00 97.88 102 LYS A N 1
ATOM 784 C CA . LYS A 1 102 ? -8.303 2.820 -8.480 1.00 97.88 102 LYS A CA 1
ATOM 785 C C . LYS A 1 102 ? -8.173 1.444 -9.130 1.00 97.88 102 LYS A C 1
ATOM 787 O O . LYS A 1 102 ? -9.150 0.953 -9.690 1.00 97.88 102 LYS A O 1
ATOM 792 N N . GLU A 1 103 ? -7.000 0.827 -9.036 1.00 97.44 103 GLU A N 1
ATOM 793 C CA . GLU A 1 103 ? -6.671 -0.397 -9.770 1.00 97.44 103 GLU A CA 1
ATOM 794 C C . GLU A 1 103 ? -7.323 -1.657 -9.200 1.00 97.44 103 GLU A C 1
ATOM 796 O O . GLU A 1 103 ? -7.674 -2.560 -9.958 1.00 97.44 103 GLU A O 1
ATOM 801 N N . LEU A 1 104 ? -7.519 -1.731 -7.880 1.00 97.81 104 LEU A N 1
ATOM 802 C CA . LEU A 1 104 ? -8.290 -2.815 -7.261 1.00 97.81 104 LEU A CA 1
ATOM 803 C C . LEU A 1 104 ? -9.785 -2.485 -7.159 1.00 97.81 104 LEU A C 1
ATOM 805 O O . LEU A 1 104 ? -10.601 -3.378 -6.954 1.00 97.81 104 LEU A O 1
ATOM 809 N N . GLY A 1 105 ? -10.170 -1.221 -7.346 1.00 97.62 105 GLY A N 1
ATOM 810 C CA . GLY A 1 105 ? -11.567 -0.807 -7.405 1.00 97.62 105 GLY A CA 1
ATOM 811 C C . GLY A 1 105 ? -12.265 -0.737 -6.046 1.00 97.62 105 GLY A C 1
ATOM 812 O O . GLY A 1 105 ? -13.473 -0.980 -5.985 1.00 97.62 105 GLY A O 1
ATOM 813 N N . PHE A 1 106 ? -11.547 -0.377 -4.977 1.00 98.00 106 PHE A N 1
ATOM 814 C CA . PHE A 1 106 ? -12.131 -0.190 -3.645 1.00 98.00 106 PHE A CA 1
ATOM 815 C C . PHE A 1 106 ? -13.228 0.885 -3.660 1.00 98.00 106 PHE A C 1
ATOM 817 O O . PHE A 1 106 ? -13.080 1.938 -4.286 1.00 98.00 106 PHE A O 1
ATOM 824 N N . LYS A 1 107 ? -14.341 0.627 -2.963 1.00 94.75 107 LYS A N 1
ATOM 825 C CA . LYS A 1 107 ? -15.540 1.488 -3.001 1.00 94.75 107 LYS A CA 1
ATOM 826 C C . LYS A 1 107 ? -15.805 2.264 -1.715 1.00 94.75 107 LYS A C 1
ATOM 828 O O . LYS A 1 107 ? -16.444 3.307 -1.781 1.00 94.75 107 LYS A O 1
ATOM 833 N N . ASN A 1 108 ? -15.292 1.783 -0.585 1.00 96.69 108 ASN A N 1
ATOM 834 C CA . ASN A 1 108 ? -15.672 2.266 0.745 1.00 96.69 108 ASN A CA 1
ATOM 835 C C . ASN A 1 108 ? -14.553 3.036 1.463 1.00 96.69 108 ASN A C 1
ATOM 837 O O . ASN A 1 108 ? -14.675 3.313 2.651 1.00 96.69 108 ASN A O 1
ATOM 841 N N . VAL A 1 109 ? -13.477 3.391 0.753 1.00 97.94 109 VAL A N 1
ATOM 842 C CA . VAL A 1 109 ? -12.312 4.070 1.336 1.00 97.94 109 VAL A CA 1
ATOM 843 C C . VAL A 1 109 ? -12.678 5.467 1.831 1.00 97.94 109 VAL A C 1
ATOM 845 O O . VAL A 1 109 ? -13.201 6.286 1.076 1.00 97.94 109 VAL A O 1
ATOM 848 N N . LYS A 1 110 ? -12.365 5.730 3.100 1.00 97.94 110 LYS A N 1
ATOM 849 C CA . LYS A 1 110 ? -12.559 7.008 3.802 1.00 97.94 110 LYS A CA 1
ATOM 850 C C . LYS A 1 110 ? -11.231 7.674 4.150 1.00 97.94 110 LYS A C 1
ATOM 852 O O . LYS A 1 110 ? -11.174 8.897 4.232 1.00 97.94 110 LYS A O 1
ATOM 857 N N . TYR A 1 111 ? -10.180 6.877 4.349 1.00 98.44 111 TYR A N 1
ATOM 858 C CA . TYR A 1 111 ? -8.854 7.352 4.723 1.00 98.44 111 TYR A CA 1
ATOM 859 C C . TYR A 1 111 ? -7.795 6.836 3.745 1.00 98.44 111 TYR A C 1
ATOM 861 O O . TYR A 1 111 ? -7.678 5.632 3.519 1.00 98.44 111 TYR A O 1
ATOM 869 N N . LEU A 1 112 ? -7.040 7.767 3.165 1.00 98.38 112 LEU A N 1
ATOM 870 C CA . LEU A 1 112 ? -5.913 7.514 2.273 1.00 98.38 112 LEU A CA 1
ATOM 871 C C . LEU A 1 112 ? -4.678 8.180 2.875 1.00 98.38 112 LEU A C 1
ATOM 873 O O . LEU A 1 112 ? -4.728 9.355 3.238 1.00 98.38 112 LEU A O 1
ATOM 877 N N . GLU A 1 113 ? -3.579 7.442 2.952 1.00 97.56 113 GLU A N 1
ATOM 878 C CA . GLU A 1 113 ? -2.275 7.962 3.345 1.00 97.56 113 GLU A CA 1
ATOM 879 C C . GLU A 1 113 ? -1.196 7.323 2.470 1.00 97.56 113 GLU A C 1
ATOM 881 O O . GLU A 1 113 ? -0.905 6.136 2.599 1.00 97.56 113 GLU A O 1
ATOM 886 N N . SER A 1 114 ? -0.619 8.107 1.563 1.00 97.00 114 SER A N 1
ATOM 887 C CA . SER A 1 114 ? 0.393 7.643 0.604 1.00 97.00 114 SER A CA 1
ATOM 888 C C . SER A 1 114 ? 1.819 8.032 0.987 1.00 97.00 114 SER A C 1
ATOM 890 O O . SER A 1 114 ? 2.762 7.559 0.352 1.00 97.00 114 SER A O 1
ATOM 892 N N . ASP A 1 115 ? 1.987 8.889 1.997 1.00 94.75 115 ASP A N 1
ATOM 893 C CA . ASP A 1 115 ? 3.281 9.405 2.446 1.00 94.75 115 ASP A CA 1
ATOM 894 C C . ASP A 1 115 ? 3.558 9.015 3.906 1.00 94.75 115 ASP A C 1
ATOM 896 O O . ASP A 1 115 ? 4.176 9.751 4.680 1.00 94.75 115 ASP A O 1
ATOM 900 N N . ALA A 1 116 ? 3.102 7.823 4.310 1.00 95.00 116 ALA A N 1
ATOM 901 C CA . ALA A 1 116 ? 3.470 7.284 5.607 1.00 95.00 116 ALA A CA 1
ATOM 902 C C . ALA A 1 116 ? 4.993 7.023 5.669 1.00 95.00 116 ALA A C 1
ATOM 904 O O . ALA A 1 116 ? 5.644 6.774 4.644 1.00 95.00 116 ALA A O 1
ATOM 905 N N . PRO A 1 117 ? 5.591 7.023 6.873 1.00 92.00 117 PRO A N 1
ATOM 906 C CA . PRO A 1 117 ? 6.988 6.650 7.060 1.00 92.00 117 PRO A CA 1
ATOM 907 C C . PRO A 1 117 ? 7.304 5.230 6.566 1.00 92.00 117 PRO A C 1
ATOM 909 O O . PRO A 1 117 ? 6.436 4.471 6.148 1.00 92.00 117 PRO A O 1
ATOM 912 N N . TYR A 1 118 ? 8.563 4.820 6.695 1.00 87.88 118 TYR A N 1
ATOM 913 C CA . TYR A 1 118 ? 8.963 3.434 6.454 1.00 87.88 118 TYR A CA 1
ATOM 914 C C . TYR A 1 118 ? 8.199 2.433 7.344 1.00 87.88 118 TYR A C 1
ATOM 916 O O . TYR A 1 118 ? 7.582 2.796 8.350 1.00 87.88 118 TYR A O 1
ATOM 924 N N . ILE A 1 119 ? 8.280 1.146 6.992 1.00 88.12 119 ILE A N 1
ATOM 925 C CA . ILE A 1 119 ? 7.446 0.069 7.553 1.00 88.12 119 ILE A CA 1
ATOM 926 C C . ILE A 1 119 ? 7.295 0.071 9.084 1.00 88.12 119 ILE A C 1
ATOM 928 O O . ILE A 1 119 ? 6.190 -0.124 9.578 1.00 88.12 119 ILE A O 1
ATOM 932 N N . GLY A 1 120 ? 8.358 0.340 9.849 1.00 87.81 120 GLY A N 1
ATOM 933 C CA . GLY A 1 120 ? 8.302 0.333 11.315 1.00 87.81 120 GLY A CA 1
ATOM 934 C C . GLY A 1 120 ? 7.320 1.371 11.883 1.00 87.81 120 GLY A C 1
ATOM 935 O O . GLY A 1 120 ? 6.304 0.991 12.470 1.00 87.81 120 GLY A O 1
ATOM 936 N N . PRO A 1 121 ? 7.580 2.683 11.720 1.00 92.62 121 PRO A N 1
ATOM 937 C CA . PRO A 1 121 ? 6.670 3.720 12.198 1.00 92.62 121 PRO A CA 1
ATOM 938 C C . PRO A 1 121 ? 5.321 3.742 11.471 1.00 92.62 121 PRO A C 1
ATOM 940 O O . PRO A 1 121 ? 4.330 4.115 12.098 1.00 92.62 121 PRO A O 1
ATOM 943 N N . MET A 1 122 ? 5.251 3.307 10.205 1.00 95.19 122 MET A N 1
ATOM 944 C CA . MET A 1 122 ? 3.984 3.207 9.467 1.00 95.19 122 MET A CA 1
ATOM 945 C C . MET A 1 122 ? 2.982 2.292 10.167 1.00 95.19 122 MET A C 1
ATOM 947 O O . MET A 1 122 ? 1.814 2.650 10.278 1.00 95.19 122 MET A O 1
ATOM 951 N N . MET A 1 123 ? 3.423 1.155 10.714 1.00 94.50 123 MET A N 1
ATOM 952 C CA . MET A 1 123 ? 2.528 0.274 11.474 1.00 94.50 123 MET A CA 1
ATOM 953 C C . MET A 1 123 ? 1.962 0.965 12.722 1.00 94.50 123 MET A C 1
ATOM 955 O O . MET A 1 123 ? 0.787 0.799 13.045 1.00 94.50 123 MET A O 1
ATOM 959 N N . GLY A 1 124 ? 2.769 1.784 13.404 1.00 93.94 124 GLY A N 1
ATOM 960 C CA . GLY A 1 124 ? 2.303 2.599 14.529 1.00 93.94 124 GLY A CA 1
ATOM 961 C C . GLY A 1 124 ? 1.304 3.680 14.104 1.00 93.94 124 GLY A C 1
ATOM 962 O O . GLY A 1 124 ? 0.306 3.897 14.788 1.00 93.94 124 GLY A O 1
ATOM 963 N N . GLN A 1 125 ? 1.540 4.325 12.959 1.00 95.19 125 GLN A N 1
ATOM 964 C CA . GLN A 1 125 ? 0.613 5.295 12.371 1.00 95.19 125 GLN A CA 1
ATOM 965 C C . GLN A 1 125 ? -0.710 4.644 11.958 1.00 95.19 125 GLN A C 1
ATOM 967 O O . GLN A 1 125 ? -1.765 5.188 12.267 1.00 95.19 125 GLN A O 1
ATOM 972 N N . ALA A 1 126 ? -0.673 3.466 11.334 1.00 97.12 126 ALA A N 1
ATOM 973 C CA . ALA A 1 126 ? -1.870 2.720 10.966 1.00 97.12 126 ALA A CA 1
ATOM 974 C C . ALA A 1 126 ? -2.686 2.311 12.198 1.00 97.12 126 ALA A C 1
ATOM 976 O O . ALA A 1 126 ? -3.899 2.509 12.236 1.00 97.12 126 ALA A O 1
ATOM 977 N N . ALA A 1 127 ? -2.017 1.819 13.245 1.00 96.69 127 ALA A N 1
ATOM 978 C CA . ALA A 1 127 ? -2.680 1.482 14.497 1.00 96.69 127 ALA A CA 1
ATOM 979 C C . ALA A 1 127 ? -3.329 2.711 15.158 1.00 96.69 127 ALA A C 1
ATOM 981 O O . ALA A 1 127 ? -4.435 2.614 15.688 1.00 96.69 127 ALA A O 1
ATOM 982 N N . GLN A 1 128 ? -2.675 3.875 15.096 1.00 96.12 128 GLN A N 1
ATOM 983 C CA . GLN A 1 128 ? -3.264 5.132 15.556 1.00 96.12 128 GLN A CA 1
ATOM 984 C C . GLN A 1 128 ? -4.479 5.532 14.708 1.00 96.12 128 GLN A C 1
ATOM 986 O O . GLN A 1 128 ? -5.504 5.879 15.279 1.00 96.12 128 GLN A O 1
ATOM 991 N N . ALA A 1 129 ? -4.396 5.445 13.376 1.00 97.62 129 ALA A N 1
ATOM 992 C CA . ALA A 1 129 ? -5.487 5.819 12.475 1.00 97.62 129 ALA A CA 1
ATOM 993 C C . ALA A 1 129 ? -6.759 4.989 12.715 1.00 97.62 129 ALA A C 1
ATOM 995 O O . ALA A 1 129 ? -7.854 5.551 12.756 1.00 97.62 129 ALA A O 1
ATOM 996 N N . VAL A 1 130 ? -6.612 3.676 12.932 1.00 98.12 130 VAL A N 1
ATOM 997 C CA . VAL A 1 130 ? -7.731 2.793 13.305 1.00 98.12 130 VAL A CA 1
ATOM 998 C C . VAL A 1 130 ? -8.251 3.134 14.702 1.00 98.12 130 VAL A C 1
ATOM 1000 O O . VAL A 1 130 ? -9.452 3.296 14.897 1.00 98.12 130 VAL A O 1
ATOM 1003 N N . GLY A 1 131 ? -7.358 3.296 15.683 1.00 97.56 131 GLY A N 1
ATOM 1004 C CA . GLY A 1 131 ? -7.751 3.629 17.054 1.00 97.56 131 GLY A CA 1
ATOM 1005 C C . GLY A 1 131 ? -8.494 4.966 17.175 1.00 97.56 131 GLY A C 1
ATOM 1006 O O . GLY A 1 131 ? -9.449 5.076 17.942 1.00 97.56 131 GLY A O 1
ATOM 1007 N N . ASP A 1 132 ? -8.099 5.965 16.384 1.00 97.44 132 ASP A N 1
ATOM 1008 C CA . ASP A 1 132 ? -8.743 7.282 16.319 1.00 97.44 132 ASP A CA 1
ATOM 1009 C C . ASP A 1 132 ? -10.027 7.285 15.465 1.00 97.44 132 ASP A C 1
ATOM 1011 O O . ASP A 1 132 ? -10.715 8.304 15.396 1.00 97.44 132 ASP A O 1
ATOM 1015 N N . GLY A 1 133 ? -10.375 6.158 14.834 1.00 97.62 133 GLY A N 1
ATOM 1016 C CA . GLY A 1 133 ? -11.601 6.000 14.052 1.00 97.62 133 GLY A CA 1
ATOM 1017 C C . GLY A 1 133 ? -11.573 6.673 12.677 1.00 97.62 133 GLY A C 1
ATOM 1018 O O . GLY A 1 133 ? -12.634 6.951 12.121 1.00 97.62 133 GLY A O 1
ATOM 1019 N N . LEU A 1 134 ? -10.388 6.941 12.110 1.00 98.19 134 LEU A N 1
ATOM 1020 C CA . LEU A 1 134 ? -10.263 7.446 10.731 1.00 98.19 134 LEU A CA 1
ATOM 1021 C C . LEU A 1 134 ? -10.699 6.393 9.698 1.00 98.19 134 LEU A C 1
ATOM 1023 O O . LEU A 1 134 ? -11.180 6.730 8.618 1.00 98.19 134 LEU A O 1
ATOM 1027 N N . CYS A 1 135 ? -10.531 5.121 10.051 1.00 98.25 135 CYS A N 1
ATOM 1028 C CA . CYS A 1 135 ? -11.001 3.941 9.336 1.00 98.25 135 CYS A CA 1
ATOM 1029 C C . CYS A 1 135 ? -11.266 2.824 10.356 1.00 98.25 135 CYS A C 1
ATOM 1031 O O . CYS A 1 135 ? -10.706 2.841 11.453 1.00 98.25 135 CYS A O 1
ATOM 1033 N N . GLU A 1 136 ? -12.129 1.875 10.012 1.00 98.06 136 GLU A N 1
ATOM 1034 C CA . GLU A 1 136 ? -12.377 0.680 10.824 1.00 98.06 136 GLU A CA 1
ATOM 1035 C C . GLU A 1 136 ? -11.398 -0.439 10.456 1.00 98.06 136 GLU A C 1
ATOM 1037 O O . GLU A 1 136 ? -10.832 -1.087 11.337 1.00 98.06 136 GLU A O 1
ATOM 1042 N N . THR A 1 137 ? -11.135 -0.609 9.157 1.00 98.38 137 THR A N 1
ATOM 1043 C CA . THR A 1 137 ? -10.206 -1.610 8.635 1.00 98.38 137 THR A CA 1
ATOM 1044 C C . THR A 1 137 ? -9.228 -0.962 7.665 1.00 98.38 137 THR A C 1
ATOM 1046 O O . THR A 1 137 ? -9.580 -0.569 6.549 1.00 98.38 137 THR A O 1
ATOM 1049 N N . ALA A 1 138 ? -7.966 -0.888 8.090 1.00 98.38 138 ALA A N 1
ATOM 1050 C CA . ALA A 1 138 ? -6.874 -0.378 7.276 1.00 98.38 138 ALA A CA 1
ATOM 1051 C C . ALA A 1 138 ? -6.132 -1.513 6.558 1.00 98.38 138 ALA A C 1
ATOM 1053 O O . ALA A 1 138 ? -5.670 -2.463 7.191 1.00 98.38 138 ALA A O 1
ATOM 1054 N N . LEU A 1 139 ? -5.937 -1.366 5.250 1.00 98.50 139 LEU A N 1
ATOM 1055 C CA . LEU A 1 139 ? -4.937 -2.113 4.501 1.00 98.50 139 LEU A CA 1
ATOM 1056 C C . LEU A 1 139 ? -3.636 -1.310 4.464 1.00 98.50 139 LEU A C 1
ATOM 1058 O O . LEU A 1 139 ? -3.625 -0.151 4.046 1.00 98.50 139 LEU A O 1
ATOM 1062 N N . VAL A 1 140 ? -2.542 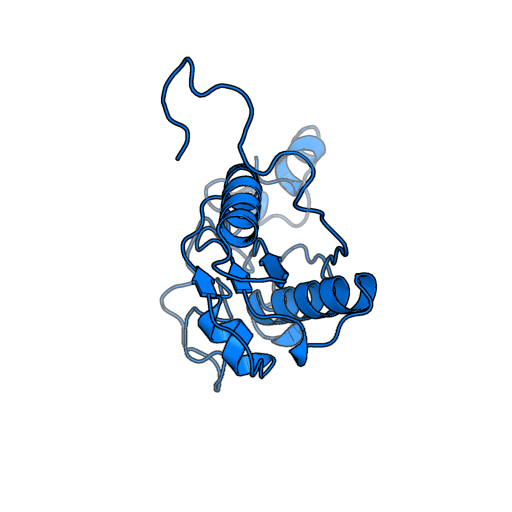-1.943 4.881 1.00 98.12 140 VAL A N 1
ATOM 1063 C CA . VAL A 1 140 ? -1.222 -1.315 4.990 1.00 98.12 140 VAL A CA 1
ATOM 1064 C C . VAL A 1 140 ? -0.218 -2.097 4.155 1.00 98.12 140 VAL A C 1
ATOM 1066 O O . VAL A 1 140 ? -0.144 -3.320 4.280 1.00 98.12 140 VAL A O 1
ATOM 1069 N N . TRP A 1 141 ? 0.576 -1.422 3.325 1.00 96.94 141 TRP A N 1
ATOM 1070 C CA . TRP A 1 141 ? 1.635 -2.073 2.546 1.00 96.94 141 TRP A CA 1
ATOM 1071 C C . TRP A 1 141 ? 2.889 -1.214 2.450 1.00 96.94 141 TRP A C 1
ATOM 1073 O O . TRP A 1 141 ? 2.823 0.013 2.403 1.00 96.94 141 TRP A O 1
ATOM 1083 N N . TYR A 1 142 ? 4.042 -1.878 2.382 1.00 94.62 142 TYR A N 1
ATOM 1084 C CA . TYR A 1 142 ? 5.330 -1.237 2.142 1.00 94.62 142 TYR A CA 1
ATOM 1085 C C . TYR A 1 142 ? 5.881 -1.705 0.789 1.00 94.62 142 TYR A C 1
ATOM 1087 O O . TYR A 1 142 ? 6.324 -2.854 0.685 1.00 94.62 142 TYR A O 1
ATOM 1095 N N . PRO A 1 143 ? 5.803 -0.871 -0.261 1.00 90.38 143 PRO A N 1
ATOM 1096 C CA . PRO A 1 143 ? 6.294 -1.239 -1.577 1.00 90.38 143 PRO A CA 1
ATOM 1097 C C . PRO A 1 143 ? 7.823 -1.235 -1.575 1.00 90.38 143 PRO A C 1
ATOM 1099 O O . PRO A 1 143 ? 8.448 -0.251 -1.198 1.00 90.38 143 PRO A O 1
ATOM 1102 N N . MET A 1 144 ? 8.431 -2.324 -2.035 1.00 87.19 144 MET A N 1
ATOM 1103 C CA . MET A 1 144 ? 9.870 -2.411 -2.279 1.00 87.19 144 MET A CA 1
ATOM 1104 C C . MET A 1 144 ? 10.082 -2.614 -3.769 1.00 87.19 144 MET A C 1
ATOM 1106 O O . MET A 1 144 ? 9.476 -3.513 -4.354 1.00 87.19 144 MET A O 1
ATOM 1110 N N . VAL A 1 145 ? 10.929 -1.795 -4.388 1.00 83.69 145 VAL A N 1
ATOM 1111 C CA . VAL A 1 145 ? 11.199 -1.903 -5.821 1.00 83.69 145 VAL A CA 1
ATOM 1112 C C . VAL A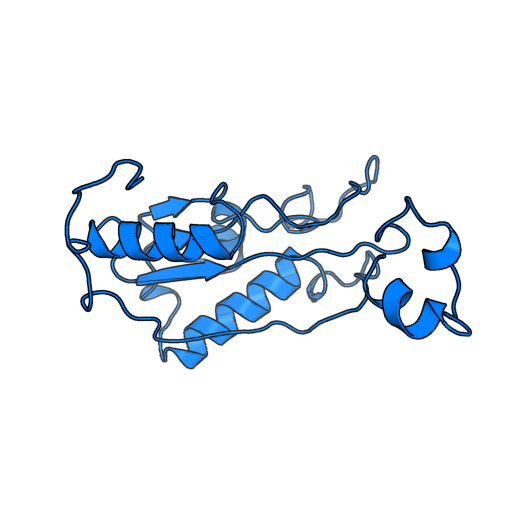 1 145 ? 12.679 -2.098 -6.087 1.00 83.69 145 VAL A C 1
ATOM 1114 O O . VAL A 1 145 ? 13.535 -1.442 -5.500 1.00 83.69 145 VAL A O 1
ATOM 1117 N N . ASN A 1 146 ? 12.964 -2.983 -7.036 1.00 80.50 146 ASN A N 1
ATOM 1118 C CA . ASN A 1 146 ? 14.277 -3.098 -7.629 1.00 80.50 146 ASN A CA 1
ATOM 1119 C C . ASN A 1 146 ? 14.157 -3.156 -9.151 1.00 80.50 146 ASN A C 1
ATOM 1121 O O . ASN A 1 146 ? 13.490 -4.040 -9.689 1.00 80.50 146 ASN A O 1
ATOM 1125 N N . LEU A 1 147 ? 14.792 -2.213 -9.839 1.00 77.69 147 LEU A N 1
ATOM 1126 C CA . LEU A 1 147 ? 14.737 -2.093 -11.293 1.00 77.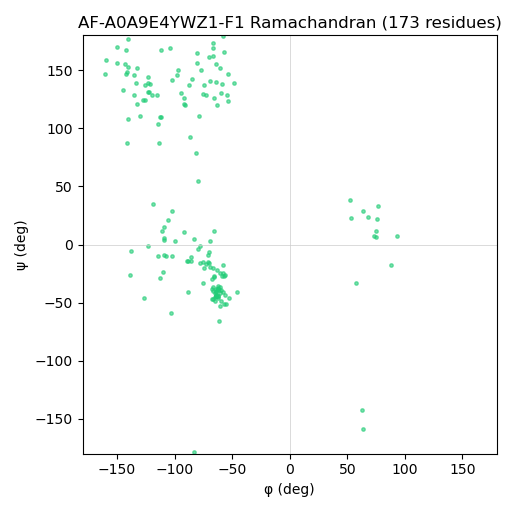69 147 LEU A CA 1
ATOM 1127 C C . LEU A 1 147 ? 15.973 -2.734 -11.920 1.00 77.69 147 LEU A C 1
ATOM 1129 O O . LEU A 1 147 ? 17.074 -2.690 -11.355 1.00 77.69 147 LEU A O 1
ATOM 1133 N N . GLU A 1 148 ? 15.806 -3.328 -13.102 1.00 72.69 148 GLU A N 1
ATOM 1134 C CA . GLU A 1 148 ? 16.925 -3.939 -13.803 1.00 72.69 148 GLU A CA 1
ATOM 1135 C C . GLU A 1 148 ? 18.090 -2.961 -14.003 1.00 72.69 148 GLU A C 1
ATOM 1137 O O . GLU A 1 148 ? 17.940 -1.837 -14.483 1.00 72.69 148 GLU A O 1
ATOM 1142 N N . GLY A 1 149 ? 19.278 -3.421 -13.596 1.00 64.69 149 GLY A N 1
ATOM 1143 C CA . GLY A 1 149 ? 20.514 -2.665 -13.716 1.00 64.69 149 GLY A CA 1
ATOM 1144 C C . GLY A 1 149 ? 20.526 -1.383 -12.892 1.00 64.69 149 GLY A C 1
ATOM 1145 O O . GLY A 1 149 ? 21.140 -0.429 -13.347 1.00 64.69 149 GLY A O 1
ATOM 1146 N N . ARG A 1 150 ? 19.807 -1.291 -11.763 1.00 63.88 150 ARG A N 1
ATOM 1147 C CA . ARG A 1 150 ? 19.774 -0.064 -10.939 1.00 63.88 150 ARG A CA 1
ATOM 1148 C C . ARG A 1 150 ? 19.850 -0.283 -9.421 1.00 63.88 150 ARG A C 1
ATOM 1150 O O . ARG A 1 150 ? 19.994 0.700 -8.701 1.00 63.88 150 ARG A O 1
ATOM 1157 N N . TYR A 1 151 ? 19.831 -1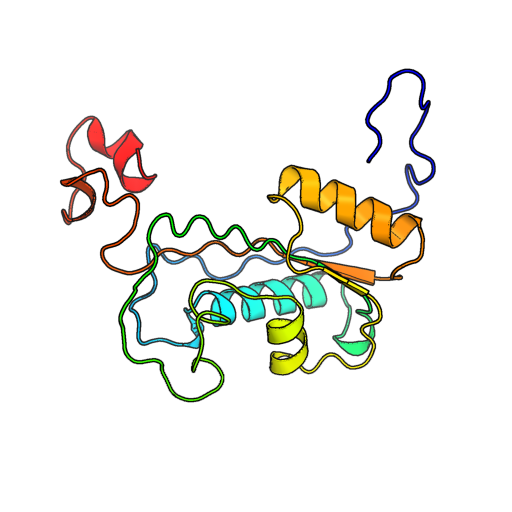.528 -8.931 1.00 57.16 151 TYR A N 1
ATOM 1158 C CA . TYR A 1 151 ? 20.022 -1.816 -7.501 1.00 57.16 151 TYR A CA 1
ATOM 1159 C C . TYR A 1 151 ? 21.408 -1.397 -7.017 1.00 57.16 151 TYR A C 1
ATOM 1161 O O . TYR A 1 151 ? 22.407 -1.921 -7.523 1.00 57.16 151 TYR A O 1
ATOM 1169 N N . GLY A 1 152 ? 21.488 -0.496 -6.035 1.00 55.50 152 GLY A N 1
ATOM 1170 C CA . GLY A 1 152 ? 22.753 -0.164 -5.385 1.00 55.50 152 GLY A CA 1
ATOM 1171 C C . GLY A 1 152 ? 23.854 0.206 -6.374 1.00 55.50 152 GLY A C 1
ATOM 1172 O O . G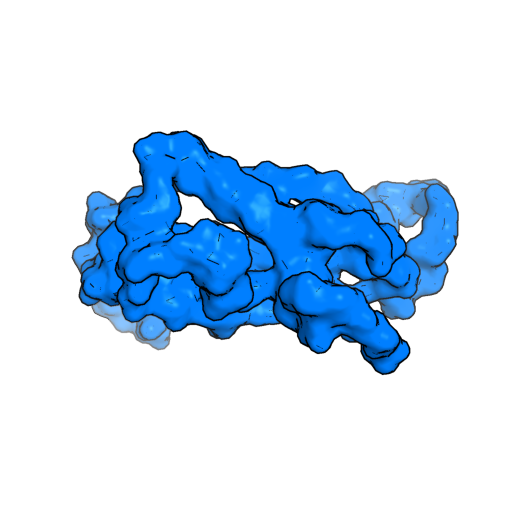LY A 1 152 ? 25.000 -0.187 -6.183 1.00 55.50 152 GLY A O 1
ATOM 1173 N N . HIS A 1 153 ? 23.530 0.926 -7.455 1.00 51.59 153 HIS A N 1
ATOM 1174 C CA . HIS A 1 153 ? 24.459 1.260 -8.549 1.00 51.59 153 HIS A CA 1
ATOM 1175 C C . HIS A 1 153 ? 25.624 2.189 -8.137 1.00 51.59 153 HIS A C 1
ATOM 1177 O O . HIS A 1 153 ? 26.365 2.699 -8.974 1.00 51.59 153 HIS A O 1
ATOM 1183 N N . ASN A 1 154 ? 25.803 2.376 -6.831 1.00 52.75 154 ASN A N 1
ATOM 1184 C CA . ASN A 1 154 ? 27.012 2.882 -6.204 1.00 52.75 154 ASN A CA 1
ATOM 1185 C C . ASN A 1 154 ? 28.102 1.787 -6.115 1.00 52.75 154 ASN A C 1
ATOM 1187 O O . ASN A 1 154 ? 29.265 2.117 -5.897 1.00 52.75 154 ASN A O 1
ATOM 1191 N N . ASN A 1 155 ? 27.746 0.504 -6.294 1.00 59.16 155 ASN A N 1
ATOM 1192 C CA . ASN A 1 155 ? 28.665 -0.632 -6.328 1.00 59.16 155 ASN A CA 1
ATOM 1193 C C . ASN A 1 155 ? 28.734 -1.254 -7.746 1.00 59.16 155 ASN A C 1
ATOM 1195 O O . ASN A 1 155 ? 27.777 -1.904 -8.177 1.00 59.16 155 ASN A O 1
ATOM 1199 N N . PRO A 1 156 ? 29.860 -1.100 -8.475 1.00 60.31 156 PRO A N 1
ATOM 1200 C CA . PRO A 1 156 ? 30.042 -1.646 -9.824 1.00 60.31 156 PRO A CA 1
ATOM 1201 C C . PRO A 1 156 ? 29.834 -3.167 -9.929 1.00 60.31 156 PRO A C 1
ATOM 1203 O O . PRO A 1 156 ? 29.427 -3.651 -10.986 1.00 60.31 156 PRO A O 1
ATOM 1206 N N . GLN A 1 157 ? 30.053 -3.914 -8.839 1.00 61.94 157 GLN A N 1
ATOM 1207 C CA . GLN A 1 157 ? 29.931 -5.379 -8.801 1.00 61.94 157 GLN A CA 1
ATOM 1208 C C . GLN A 1 157 ? 28.476 -5.870 -8.904 1.00 61.94 157 GLN A C 1
ATOM 1210 O O . GLN A 1 157 ? 28.240 -7.022 -9.249 1.00 61.94 157 GLN A O 1
ATOM 1215 N N . ASN A 1 158 ? 27.474 -5.003 -8.701 1.00 60.53 158 ASN A N 1
ATOM 1216 C CA . ASN A 1 158 ? 26.054 -5.361 -8.871 1.00 60.53 158 ASN A CA 1
ATOM 1217 C C . ASN A 1 158 ? 25.648 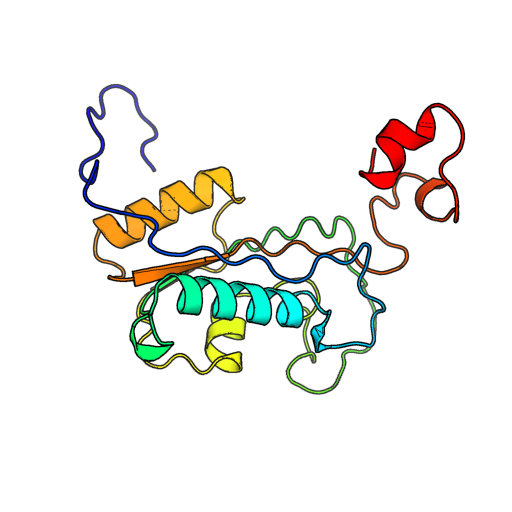-5.596 -10.344 1.00 60.53 158 ASN A C 1
ATOM 1219 O O . ASN A 1 158 ? 24.507 -5.996 -10.626 1.00 60.53 158 ASN A O 1
ATOM 1223 N N . THR A 1 159 ? 26.561 -5.323 -11.284 1.00 61.84 159 THR A N 1
ATOM 1224 C CA . THR A 1 159 ? 26.402 -5.637 -12.711 1.00 61.84 159 THR A CA 1
ATOM 1225 C C . THR A 1 159 ? 26.902 -7.037 -13.077 1.00 61.84 159 THR A C 1
ATOM 1227 O O . THR A 1 159 ? 26.526 -7.547 -14.135 1.00 61.84 159 THR A O 1
ATOM 1230 N N . ASP A 1 160 ? 27.669 -7.685 -12.196 1.00 68.06 160 ASP A N 1
ATOM 1231 C CA . ASP A 1 160 ? 28.216 -9.018 -12.428 1.00 68.06 160 ASP A CA 1
ATOM 1232 C C . ASP A 1 160 ? 27.151 -10.111 -12.234 1.00 68.06 160 ASP A C 1
ATOM 1234 O O . ASP A 1 160 ? 26.203 -9.984 -11.453 1.00 68.06 160 ASP A O 1
ATOM 1238 N N . GLN A 1 161 ? 27.303 -11.214 -12.970 1.00 70.56 161 GLN A N 1
ATOM 1239 C CA . GLN A 1 161 ? 26.436 -12.396 -12.847 1.00 70.56 161 GLN A CA 1
ATOM 1240 C C . GLN A 1 161 ? 26.752 -13.226 -11.592 1.00 70.56 161 GLN A C 1
ATOM 1242 O O . GLN A 1 161 ? 25.954 -14.075 -11.197 1.00 70.56 161 GLN A O 1
ATOM 1247 N N . GLU A 1 162 ? 27.902 -12.985 -10.961 1.00 72.25 162 GLU A N 1
ATOM 1248 C CA . GLU A 1 162 ? 28.404 -13.750 -9.824 1.00 72.25 162 GLU A CA 1
ATOM 1249 C C . GLU A 1 162 ? 28.938 -12.815 -8.733 1.00 72.25 162 GLU A C 1
ATOM 1251 O O . GLU A 1 162 ? 29.529 -11.779 -9.024 1.00 72.25 162 GLU A O 1
ATOM 1256 N N . ALA A 1 163 ? 28.775 -13.213 -7.468 1.00 76.50 163 ALA A N 1
ATOM 1257 C CA . ALA A 1 163 ? 29.390 -12.559 -6.314 1.00 76.50 163 ALA A CA 1
ATOM 1258 C C . ALA A 1 163 ? 30.414 -13.522 -5.679 1.00 76.50 163 ALA A C 1
ATOM 1260 O O . ALA A 1 163 ? 30.041 -14.311 -4.810 1.00 76.50 163 ALA A O 1
ATOM 1261 N N . PRO A 1 164 ? 31.684 -13.538 -6.128 1.00 79.31 164 PRO A N 1
ATOM 1262 C CA . PRO A 1 164 ? 32.658 -14.529 -5.680 1.00 79.31 164 PRO A CA 1
ATOM 1263 C C . PRO A 1 164 ? 33.279 -14.194 -4.315 1.00 79.31 164 PRO A C 1
ATOM 1265 O O . PRO A 1 164 ? 33.385 -13.039 -3.905 1.00 79.31 164 PRO A O 1
ATOM 1268 N N . GLY A 1 165 ? 33.769 -15.225 -3.621 1.00 83.94 165 GLY A N 1
ATOM 1269 C CA . GLY A 1 165 ? 34.526 -15.071 -2.375 1.00 83.94 165 GLY A CA 1
ATOM 1270 C C . GLY A 1 165 ? 33.715 -14.423 -1.248 1.00 83.94 165 GLY A C 1
ATOM 1271 O O . GLY A 1 165 ? 32.524 -14.683 -1.095 1.00 83.94 165 GLY A O 1
ATOM 1272 N N . ASN A 1 166 ? 34.358 -13.569 -0.448 1.00 81.19 166 ASN A N 1
ATOM 1273 C CA . ASN A 1 166 ? 33.708 -12.913 0.697 1.00 81.19 166 ASN A CA 1
ATOM 1274 C C . ASN A 1 166 ? 32.550 -11.991 0.285 1.00 81.19 166 ASN A C 1
ATOM 1276 O O . ASN A 1 166 ? 31.656 -11.727 1.084 1.00 81.19 166 ASN A O 1
ATOM 1280 N N . SER A 1 167 ? 32.542 -11.536 -0.965 1.00 74.75 167 SER A N 1
ATOM 1281 C CA . SER A 1 167 ? 31.489 -10.694 -1.517 1.00 74.75 167 SER A CA 1
ATOM 1282 C C . SER A 1 167 ? 30.157 -11.438 -1.689 1.00 74.75 167 SER A C 1
ATOM 1284 O O . SER A 1 167 ? 29.109 -10.799 -1.713 1.00 74.75 167 SER A O 1
ATOM 1286 N N . ALA A 1 168 ? 30.158 -12.778 -1.719 1.00 79.00 168 ALA A N 1
ATOM 1287 C CA . ALA A 1 168 ? 28.939 -13.596 -1.756 1.00 79.00 168 ALA A CA 1
ATOM 1288 C C . ALA A 1 168 ? 28.006 -13.348 -0.558 1.00 79.00 168 ALA A C 1
ATOM 1290 O O . ALA A 1 168 ? 26.798 -13.559 -0.649 1.00 79.00 168 ALA A O 1
ATOM 1291 N N . PHE A 1 169 ? 28.564 -12.918 0.577 1.00 76.56 169 PHE A N 1
ATOM 1292 C CA . PHE A 1 169 ? 27.811 -12.730 1.815 1.00 76.56 169 PHE A CA 1
ATOM 1293 C C . PHE A 1 169 ? 27.147 -11.359 1.922 1.00 76.56 169 PHE A C 1
ATOM 1295 O O . PHE A 1 169 ? 26.294 -11.176 2.788 1.00 76.56 169 PHE A O 1
ATOM 1302 N N . THR A 1 170 ? 27.527 -10.404 1.073 1.00 70.00 170 THR A N 1
ATOM 1303 C CA . THR A 1 170 ? 27.109 -9.006 1.217 1.00 70.00 170 THR A CA 1
ATOM 1304 C C . THR A 1 170 ? 26.478 -8.476 -0.080 1.00 70.00 170 THR A C 1
ATOM 1306 O O . THR A 1 170 ? 25.352 -7.974 -0.049 1.00 70.00 170 THR A O 1
ATOM 1309 N N . LEU A 1 171 ? 27.093 -8.724 -1.246 1.00 70.44 171 LEU A N 1
ATOM 1310 C CA . LEU A 1 171 ? 26.651 -8.162 -2.531 1.00 70.44 171 LEU A CA 1
ATOM 1311 C C . LEU A 1 171 ? 25.242 -8.564 -2.983 1.00 70.44 171 LEU A C 1
ATOM 1313 O O . LEU A 1 171 ? 24.531 -7.691 -3.483 1.00 70.44 171 LEU A O 1
ATOM 1317 N N . PRO A 1 172 ? 24.770 -9.818 -2.807 1.00 64.56 172 PRO A N 1
ATOM 1318 C CA . PRO A 1 172 ? 23.389 -10.157 -3.156 1.00 64.56 172 PRO A CA 1
ATOM 1319 C C . PRO A 1 172 ? 22.343 -9.309 -2.412 1.00 64.56 172 PRO A C 1
ATOM 1321 O O . PRO A 1 172 ? 21.195 -9.243 -2.846 1.00 64.56 172 PRO A O 1
ATOM 1324 N N . TRP A 1 173 ? 22.747 -8.659 -1.315 1.00 58.09 173 TRP A N 1
ATOM 1325 C CA . TRP A 1 173 ? 21.907 -7.877 -0.409 1.00 58.09 173 TRP A CA 1
ATOM 1326 C C . TRP A 1 173 ? 22.147 -6.362 -0.498 1.00 58.09 173 TRP A C 1
ATOM 1328 O O . TRP A 1 173 ? 21.555 -5.616 0.277 1.00 58.09 173 TRP A O 1
ATOM 1338 N N . GLY A 1 174 ? 22.985 -5.899 -1.435 1.00 53.50 174 GLY A N 1
ATOM 1339 C CA . GLY A 1 174 ? 23.128 -4.474 -1.753 1.00 53.50 174 GLY A CA 1
ATOM 1340 C C . GLY A 1 174 ? 24.237 -3.707 -1.029 1.00 53.50 174 GLY A C 1
ATOM 1341 O O . GLY A 1 174 ? 24.312 -2.496 -1.229 1.00 53.50 174 GLY A O 1
ATOM 1342 N N . TYR A 1 175 ? 25.113 -4.369 -0.260 1.00 51.19 175 TYR A N 1
ATOM 1343 C CA . TYR A 1 175 ? 26.302 -3.747 0.352 1.00 51.19 175 TYR A CA 1
ATOM 1344 C C . TYR A 1 175 ? 27.544 -4.628 0.286 1.00 51.19 175 TYR A C 1
ATOM 1346 O O . TYR A 1 175 ? 27.406 -5.862 0.352 1.00 51.19 175 TYR A O 1
#

Foldseek 3Di:
DPPDPPPPDDPCVPVDDQQFWFFFDDDLADPVPPLCPALLNRQLRGLVRRCVSSVHDLAQAAAEAEAPDQLQVDDPPDDQFDPPPRRDCDSHRAPFSVNSCVVVVRDRHQYGYRHADAPPVRVVVVSVCCSVPSDVHYDYDYGHHYHPPRQLVVDPCLPDPDQDDPSNVPNSPND

Secondary structure (DSSP, 8-state):
---STT--S-TTTTT------------SSB-SS-GGGSHHHHHHHHHHHHHHHTT--TTS--EEEEES-----S---S----STTSSSSBTTTB--HHHHHHHHT-S---EEEEEE-SHHHHHHHHHHHHHTTS-SSEEEE-----BTTTTTTTSGGGGSS---GGGGGTGGGT-

Solvent-accessible surface area (backbone atoms only — not comparable to full-atom values): 10311 Å² total; per-residue (Å²): 131,94,86,64,84,89,71,72,74,65,94,49,70,89,72,67,81,86,68,48,63,45,76,38,84,87,70,90,46,31,83,83,73,58,63,69,60,23,31,26,28,28,45,51,46,14,53,54,38,18,36,53,60,44,73,51,55,64,74,65,35,17,18,32,39,20,26,65,69,18,77,37,90,54,78,87,71,93,67,88,65,53,69,81,81,36,58,49,61,48,33,49,60,33,53,39,28,68,55,50,36,62,75,74,58,52,77,49,65,72,32,76,34,40,76,38,54,61,68,73,63,29,53,55,51,52,48,46,38,41,63,73,61,57,19,88,33,70,48,73,54,72,48,69,31,40,49,67,95,34,55,50,71,89,41,79,66,70,76,51,98,67,56,69,75,81,42,49,81,31,50,90,77,63,88

Nearest PDB structures (foldseek):
  1mzj-assembly1_B  TM=6.623E-01  e=1.875E-03  Streptomyces sp. R1128
  7n7z-assembly1_B-2  TM=6.416E-01  e=2.326E-02  Syntrophomonas wolfei subsp. wolfei str. Goettingen G311
  8gqn-assembly1_D  TM=6.847E-01  e=3.461E-02  Pseudomonas aeruginosa PAO1
  1i88-assembly1_B-2  TM=5.621E-01  e=1.563E-02  Medicago sativa
  8tjo-assembly1_B  TM=3.651E-01  e=1.814E-01  Saccharopolyspora erythraea